Protein AF-A0A7I4E354-F1 (afdb_monomer_lite)

Secondary structure (DSSP, 8-state):
--------TTSTTS--HHHHHHHHHHHS-----------------SSS--PPPHHHHHHHHHHHHH-SS--HHHHHHHHHHHTS-HHHHHHHHHHHHHHHHHHHHHHHHHHHHHHHHHHHHHHHHHHHHHHHHHTT--TTTTTTS--TTGGG-B-TTT--B---

pLDDT: mean 71.59, std 21.94, range [30.67, 96.38]

Structure (mmCIF, N/CA/C/O backbone):
data_AF-A0A7I4E354-F1
#
_entry.id   AF-A0A7I4E354-F1
#
loop_
_atom_site.group_PDB
_atom_site.id
_atom_site.type_symbol
_atom_site.label_atom_id
_atom_site.label_alt_id
_atom_site.label_comp_id
_atom_site.label_asym_id
_atom_site.label_entity_id
_atom_site.label_seq_id
_atom_site.pdbx_PDB_ins_code
_atom_site.Cartn_x
_atom_site.Cartn_y
_atom_site.Cartn_z
_atom_site.occupancy
_atom_site.B_iso_or_equiv
_atom_site.auth_seq_id
_atom_site.auth_comp_id
_atom_site.auth_asym_id
_atom_site.auth_atom_id
_atom_site.pdbx_PDB_model_num
ATOM 1 N N . MET A 1 1 ? 51.080 -9.940 -47.781 1.00 37.28 1 MET A N 1
ATOM 2 C CA . MET A 1 1 ? 51.644 -8.943 -46.843 1.00 37.28 1 MET A CA 1
ATOM 3 C C . MET A 1 1 ? 51.162 -7.578 -47.310 1.00 37.28 1 MET A C 1
ATOM 5 O O . MET A 1 1 ? 51.462 -7.250 -48.445 1.00 37.28 1 MET A O 1
ATOM 9 N N . GLY A 1 2 ? 50.380 -6.784 -46.587 1.00 35.62 2 GLY A N 1
ATOM 10 C CA . GLY A 1 2 ? 49.650 -6.963 -45.326 1.00 35.62 2 GLY A CA 1
ATOM 11 C C . GLY A 1 2 ? 48.197 -6.518 -45.563 1.00 35.62 2 GLY A C 1
ATOM 12 O O . GLY A 1 2 ? 47.947 -5.687 -46.430 1.00 35.62 2 GLY A O 1
ATOM 13 N N . SER A 1 3 ? 47.218 -7.270 -45.062 1.00 30.67 3 SER A N 1
ATOM 14 C CA . SER A 1 3 ? 46.564 -7.023 -43.764 1.00 30.67 3 SER A CA 1
ATOM 15 C C . SER A 1 3 ? 46.111 -5.575 -43.627 1.00 30.67 3 SER A C 1
ATOM 17 O O . SER A 1 3 ? 46.879 -4.698 -43.251 1.00 30.67 3 SER A O 1
ATOM 19 N N . CYS A 1 4 ? 44.849 -5.346 -43.977 1.00 30.77 4 CYS A N 1
ATOM 20 C CA . CYS A 1 4 ? 44.117 -4.162 -43.573 1.00 30.77 4 CYS A CA 1
ATOM 21 C C . CYS A 1 4 ? 43.781 -4.340 -42.088 1.00 30.77 4 CYS A C 1
ATOM 23 O O . CYS A 1 4 ? 42.824 -5.034 -41.753 1.00 30.77 4 CYS A O 1
ATOM 25 N N . ASP A 1 5 ? 44.604 -3.762 -41.216 1.00 31.12 5 ASP A N 1
ATOM 26 C CA . ASP A 1 5 ? 44.312 -3.613 -39.792 1.00 31.12 5 ASP A CA 1
ATOM 27 C C . ASP A 1 5 ? 43.206 -2.561 -39.625 1.00 31.12 5 ASP A C 1
ATOM 29 O O . ASP A 1 5 ? 43.449 -1.391 -39.337 1.00 31.12 5 ASP A O 1
ATOM 33 N N . CYS A 1 6 ? 41.958 -2.968 -39.857 1.00 36.91 6 CYS A N 1
ATOM 34 C CA . CYS A 1 6 ? 40.834 -2.294 -39.228 1.00 36.91 6 CYS A CA 1
ATOM 35 C C . CYS A 1 6 ? 40.823 -2.770 -37.781 1.00 36.91 6 CYS A C 1
ATOM 37 O O . CYS A 1 6 ? 40.303 -3.843 -37.482 1.00 36.91 6 CYS A O 1
ATOM 39 N N . GLU A 1 7 ? 41.465 -1.994 -36.908 1.00 33.25 7 GLU A N 1
ATOM 40 C CA . GLU A 1 7 ? 41.366 -2.177 -35.468 1.00 33.25 7 GLU A CA 1
ATOM 41 C C . GLU A 1 7 ? 39.896 -2.404 -35.094 1.00 33.25 7 GLU A C 1
ATOM 43 O O . GLU A 1 7 ? 39.027 -1.605 -35.458 1.00 33.25 7 GLU A O 1
ATOM 48 N N . GLU A 1 8 ? 39.628 -3.476 -34.344 1.00 34.50 8 GLU A N 1
ATOM 49 C CA . GLU A 1 8 ? 38.403 -3.717 -33.568 1.00 34.50 8 GLU A CA 1
ATOM 50 C C . GLU A 1 8 ? 38.232 -2.639 -32.477 1.00 34.50 8 GLU A C 1
ATOM 52 O O . GLU A 1 8 ? 38.021 -2.918 -31.293 1.00 34.50 8 GLU A O 1
ATOM 57 N N . SER A 1 9 ? 38.388 -1.372 -32.850 1.00 36.78 9 SER A N 1
ATOM 58 C CA . SER A 1 9 ? 38.410 -0.245 -31.946 1.00 36.78 9 SER A CA 1
ATOM 59 C C . SER A 1 9 ? 36.991 -0.019 -31.426 1.00 36.78 9 SER A C 1
ATOM 61 O O . SER A 1 9 ? 36.155 0.661 -32.017 1.00 36.78 9 SER A O 1
ATOM 63 N N . SER A 1 10 ? 36.769 -0.609 -30.251 1.00 47.00 10 SER A N 1
ATOM 64 C CA . SER A 1 10 ? 35.822 -0.197 -29.220 1.00 47.00 10 SER A CA 1
ATOM 65 C C . SER A 1 10 ? 34.347 -0.580 -29.406 1.00 47.00 10 SER A C 1
ATOM 67 O O . SER A 1 10 ? 33.448 0.247 -29.266 1.00 47.00 10 SER A O 1
ATOM 69 N N . LEU A 1 11 ? 34.063 -1.876 -29.567 1.00 45.81 11 LEU A N 1
ATOM 70 C CA . LEU A 1 11 ? 32.820 -2.438 -29.001 1.00 45.81 11 LEU A CA 1
ATOM 71 C C . LEU A 1 11 ? 32.937 -2.684 -27.481 1.00 45.81 11 LEU A C 1
ATOM 73 O O . LEU A 1 11 ? 31.926 -2.856 -26.807 1.00 45.81 11 LEU A O 1
ATOM 77 N N . SER A 1 12 ? 34.152 -2.650 -26.913 1.00 47.38 12 SER A N 1
ATOM 78 C CA . SER A 1 12 ? 34.407 -2.993 -25.502 1.00 47.38 12 SER A CA 1
ATOM 79 C C . SER A 1 12 ? 33.931 -1.952 -24.480 1.00 47.38 12 SER A C 1
ATOM 81 O O . SER A 1 12 ? 33.904 -2.244 -23.288 1.00 47.38 12 SER A O 1
ATOM 83 N N . SER A 1 13 ? 33.544 -0.748 -24.918 1.00 51.12 13 SER A N 1
ATOM 84 C CA . SER A 1 13 ? 33.138 0.336 -24.008 1.00 51.12 13 SER A CA 1
ATOM 85 C C . SER A 1 13 ? 31.640 0.345 -23.670 1.00 51.12 13 SER A C 1
ATOM 87 O O . SER A 1 13 ? 31.233 1.071 -22.762 1.00 51.12 13 SER A O 1
ATOM 89 N N . ILE A 1 14 ? 30.800 -0.434 -24.368 1.00 60.47 14 ILE A N 1
ATOM 90 C CA . ILE A 1 14 ? 29.365 -0.533 -24.059 1.00 60.47 14 ILE A CA 1
ATOM 91 C C . ILE A 1 14 ? 29.135 -1.697 -23.094 1.00 60.47 14 ILE A C 1
ATOM 93 O O . ILE A 1 14 ? 29.303 -2.858 -23.456 1.00 60.47 14 ILE A O 1
ATOM 97 N N . LEU A 1 15 ? 28.710 -1.382 -21.864 1.00 65.56 15 LEU A N 1
ATOM 98 C CA . LEU A 1 15 ? 28.250 -2.384 -20.898 1.00 65.56 15 LEU A CA 1
ATOM 99 C C . LEU A 1 15 ? 27.142 -3.235 -21.521 1.00 65.56 15 LEU A C 1
ATOM 101 O O . LEU A 1 15 ? 26.167 -2.696 -22.064 1.00 65.56 15 LEU A O 1
ATOM 105 N N . THR A 1 16 ? 27.264 -4.554 -21.401 1.00 80.69 16 THR A N 1
ATOM 106 C CA . THR A 1 16 ? 26.275 -5.471 -21.964 1.00 80.69 16 THR A CA 1
ATOM 107 C C . THR A 1 16 ? 24.931 -5.305 -21.249 1.00 80.69 16 THR A C 1
ATOM 109 O O . THR A 1 16 ? 24.868 -4.892 -20.088 1.00 80.69 16 THR A O 1
ATOM 112 N N . LEU A 1 17 ? 23.821 -5.668 -21.904 1.00 76.31 17 LEU A N 1
ATOM 113 C CA . LEU A 1 17 ? 22.512 -5.726 -21.231 1.00 76.31 17 LEU A CA 1
ATOM 114 C C . LEU A 1 17 ? 22.539 -6.579 -19.966 1.00 76.31 17 LEU A C 1
ATOM 116 O O . LEU A 1 17 ? 21.761 -6.340 -19.043 1.00 76.31 17 LEU A O 1
ATOM 120 N N . GLN A 1 18 ? 23.400 -7.591 -19.939 1.00 77.94 18 GLN A N 1
ATOM 121 C CA . GLN A 1 18 ? 23.553 -8.477 -18.803 1.00 77.94 18 GLN A CA 1
ATOM 122 C C . GLN A 1 18 ? 24.229 -7.754 -17.631 1.00 77.94 18 GLN A C 1
ATOM 124 O O . GLN A 1 18 ? 23.690 -7.791 -16.527 1.00 77.94 18 GLN A O 1
ATOM 129 N N . ASP A 1 19 ? 25.293 -6.989 -17.886 1.00 80.69 19 ASP A N 1
ATOM 130 C CA . ASP A 1 19 ? 25.954 -6.154 -16.870 1.00 80.69 19 ASP A CA 1
ATOM 131 C C . ASP A 1 19 ? 25.009 -5.079 -16.318 1.00 80.69 19 ASP A C 1
ATOM 133 O O . ASP A 1 19 ? 24.918 -4.861 -15.108 1.00 80.69 19 ASP A O 1
ATOM 137 N N . GLN A 1 20 ? 24.231 -4.441 -17.197 1.00 79.19 20 GLN A N 1
ATOM 138 C CA . GLN A 1 20 ? 23.239 -3.437 -16.805 1.00 79.19 20 GLN A CA 1
ATOM 139 C C . GLN 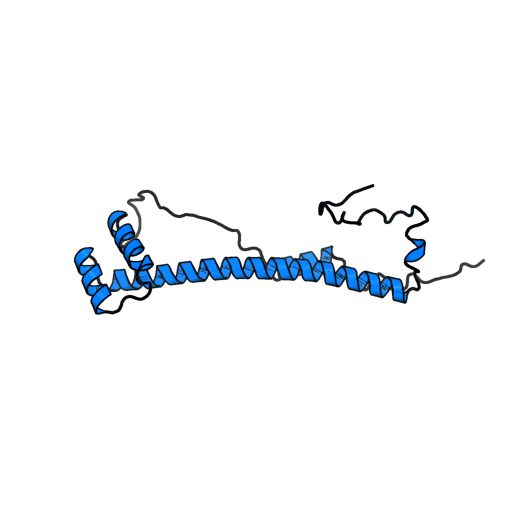A 1 20 ? 22.101 -4.039 -15.963 1.00 79.19 20 GLN A C 1
ATOM 141 O O . GLN A 1 20 ? 21.610 -3.402 -15.029 1.00 79.19 20 GLN A O 1
ATOM 146 N N . ARG A 1 21 ? 21.688 -5.280 -16.251 1.00 81.00 21 ARG A N 1
ATOM 147 C CA . ARG A 1 21 ? 20.677 -6.006 -15.464 1.00 81.00 21 ARG A CA 1
ATOM 148 C C . ARG A 1 21 ? 21.188 -6.419 -14.088 1.00 81.00 21 ARG A C 1
ATOM 150 O O . ARG A 1 21 ? 20.428 -6.326 -13.126 1.00 81.00 21 ARG A O 1
ATOM 157 N N . GLU A 1 22 ? 22.443 -6.845 -13.975 1.00 83.00 22 GLU A N 1
ATOM 158 C CA . GLU A 1 22 ? 23.046 -7.169 -12.676 1.00 83.00 22 GLU A CA 1
ATOM 159 C C . GLU A 1 22 ? 23.228 -5.911 -11.814 1.00 83.00 22 GLU A C 1
ATOM 161 O O . GLU A 1 22 ? 22.875 -5.912 -10.633 1.00 83.00 22 GLU A O 1
ATOM 166 N N . MET A 1 23 ? 23.643 -4.793 -12.420 1.00 80.75 23 MET A N 1
ATOM 167 C CA . MET A 1 23 ? 23.637 -3.480 -11.761 1.00 80.75 23 MET A CA 1
ATOM 168 C C . MET A 1 23 ? 22.231 -3.075 -11.301 1.00 80.75 23 MET A C 1
ATOM 170 O O . MET A 1 23 ? 22.045 -2.584 -10.192 1.00 80.75 23 MET A O 1
ATOM 174 N N . PHE A 1 24 ? 21.205 -3.315 -12.116 1.00 81.75 24 PHE A N 1
ATOM 175 C CA . PHE A 1 24 ? 19.829 -3.027 -11.723 1.00 81.75 24 PHE A CA 1
ATOM 176 C C . PHE A 1 24 ? 19.362 -3.890 -10.542 1.00 81.75 24 PHE A C 1
ATOM 178 O O . PHE A 1 24 ? 18.736 -3.386 -9.608 1.00 81.75 24 PHE A O 1
ATOM 185 N N . ARG A 1 25 ? 19.695 -5.185 -10.547 1.00 82.31 25 ARG A N 1
ATOM 186 C CA . ARG A 1 25 ? 19.367 -6.116 -9.460 1.00 82.31 25 ARG A CA 1
ATOM 187 C C . ARG A 1 25 ? 20.051 -5.730 -8.143 1.00 82.31 25 ARG A C 1
ATOM 189 O O . ARG A 1 25 ? 19.439 -5.910 -7.091 1.00 82.31 25 ARG A O 1
ATOM 196 N N . SER A 1 26 ? 21.273 -5.194 -8.184 1.00 79.88 26 SER A N 1
ATOM 197 C CA . SER A 1 26 ? 21.990 -4.749 -6.979 1.00 79.88 26 SER A CA 1
ATOM 198 C C . SER A 1 26 ? 21.410 -3.459 -6.385 1.00 79.88 26 SER A C 1
ATOM 200 O O . SER A 1 26 ? 21.342 -3.328 -5.164 1.00 79.88 26 SER A O 1
ATOM 202 N N . VAL A 1 27 ? 20.929 -2.539 -7.228 1.00 77.75 27 VAL A N 1
ATOM 203 C CA . VAL A 1 27 ? 20.292 -1.280 -6.798 1.00 77.75 27 VAL A CA 1
ATOM 204 C C . VAL A 1 27 ? 18.851 -1.502 -6.321 1.00 77.75 27 VAL A C 1
ATOM 206 O O . VAL A 1 27 ? 18.392 -0.827 -5.399 1.00 77.75 27 VAL A O 1
ATOM 209 N N . PHE A 1 28 ? 18.140 -2.473 -6.903 1.00 76.69 28 PHE A N 1
ATOM 210 C CA . PHE A 1 28 ? 16.759 -2.811 -6.552 1.00 76.69 28 PHE A CA 1
ATOM 211 C C . PHE A 1 28 ? 16.625 -4.280 -6.125 1.00 76.69 28 PHE A C 1
ATOM 213 O O . PHE A 1 28 ? 15.991 -5.066 -6.840 1.00 76.69 28 PHE A O 1
ATOM 220 N N . PRO A 1 29 ? 17.157 -4.669 -4.950 1.00 72.06 29 PRO A N 1
ATOM 221 C CA . PRO A 1 29 ? 16.977 -6.019 -4.440 1.00 72.06 29 PRO A CA 1
ATOM 222 C C . PRO A 1 29 ? 15.478 -6.298 -4.285 1.00 72.06 29 PRO A C 1
ATOM 224 O O . PRO A 1 29 ? 14.742 -5.567 -3.614 1.00 72.06 29 PRO A O 1
ATOM 227 N N . GLY A 1 30 ? 14.994 -7.336 -4.967 1.00 64.31 30 GLY A N 1
ATOM 228 C CA . GLY A 1 30 ? 13.616 -7.785 -4.832 1.00 64.31 30 GLY A CA 1
ATOM 229 C C . GLY A 1 30 ? 13.366 -8.184 -3.383 1.00 64.31 30 GLY A C 1
ATOM 230 O O . GLY A 1 30 ? 13.961 -9.142 -2.897 1.00 64.31 30 GLY A O 1
ATOM 231 N N . ARG A 1 31 ? 12.501 -7.452 -2.674 1.00 58.81 31 ARG A N 1
ATOM 232 C CA . ARG A 1 31 ? 11.997 -7.913 -1.382 1.00 58.81 31 ARG A CA 1
ATOM 233 C C . ARG A 1 31 ? 11.171 -9.160 -1.679 1.00 58.81 31 ARG A C 1
ATOM 235 O O . ARG A 1 31 ? 10.199 -9.062 -2.426 1.00 58.81 31 ARG A O 1
ATOM 242 N N . SER A 1 32 ? 11.618 -10.317 -1.181 1.00 50.66 32 SER A N 1
ATOM 243 C CA . SER A 1 32 ? 10.870 -11.569 -1.292 1.00 50.66 32 SER A CA 1
ATOM 244 C C . SER A 1 32 ? 9.448 -11.275 -0.835 1.00 50.66 32 SER A C 1
ATOM 246 O O . SER A 1 32 ? 9.256 -10.760 0.270 1.00 50.66 32 SER A O 1
ATOM 248 N N . SER A 1 33 ? 8.485 -11.472 -1.732 1.00 50.34 33 SER A N 1
ATOM 249 C CA . SER A 1 33 ? 7.072 -11.278 -1.441 1.00 50.34 33 SER A CA 1
ATOM 250 C C . SER A 1 33 ? 6.657 -12.423 -0.526 1.00 50.34 33 SER A C 1
ATOM 252 O O . SER A 1 33 ? 6.100 -13.423 -0.965 1.00 50.34 33 SER A O 1
ATOM 254 N N . ASP A 1 34 ? 7.025 -12.319 0.748 1.00 41.50 34 ASP A N 1
ATOM 255 C CA . ASP A 1 34 ? 6.456 -13.155 1.785 1.00 41.50 34 ASP A CA 1
ATOM 256 C C . ASP A 1 34 ? 5.049 -12.621 2.033 1.00 41.50 34 ASP A C 1
ATOM 258 O O . ASP A 1 34 ? 4.796 -11.769 2.886 1.00 41.50 34 ASP A O 1
ATOM 262 N N . ASN A 1 35 ? 4.139 -13.042 1.157 1.00 45.72 35 ASN A N 1
ATOM 263 C CA . ASN A 1 35 ? 2.712 -12.822 1.283 1.00 45.72 35 ASN A CA 1
ATOM 264 C C . ASN A 1 35 ? 2.186 -13.761 2.372 1.00 45.72 35 ASN A C 1
ATOM 266 O O . ASN A 1 35 ? 1.363 -14.638 2.120 1.00 45.72 35 ASN A O 1
ATOM 270 N N . SER A 1 36 ? 2.679 -13.568 3.591 1.00 43.88 36 SER A N 1
ATOM 271 C CA . SER A 1 36 ? 2.072 -14.110 4.790 1.00 43.88 36 SER A CA 1
ATOM 272 C C . SER A 1 36 ? 0.781 -13.325 5.006 1.00 43.88 36 SER A C 1
ATOM 274 O O . SER A 1 36 ? 0.737 -12.294 5.680 1.00 43.88 36 SER A O 1
ATOM 276 N N . GLN A 1 37 ? -0.292 -13.780 4.352 1.00 45.34 37 GLN A N 1
ATOM 277 C CA . GLN A 1 37 ? -1.652 -13.553 4.825 1.00 45.34 37 GLN A CA 1
ATOM 278 C C . GLN A 1 37 ? -1.755 -14.224 6.195 1.00 45.34 37 GLN A C 1
ATOM 280 O O . GLN A 1 37 ? -2.220 -15.349 6.326 1.00 45.34 37 GLN A O 1
ATOM 285 N N . GLU A 1 38 ? -1.260 -13.526 7.211 1.00 42.22 38 GLU A N 1
ATOM 286 C CA . GLU A 1 38 ? -1.298 -13.934 8.608 1.00 42.22 38 GLU A CA 1
ATOM 287 C C . GLU A 1 38 ? -2.731 -13.709 9.117 1.00 42.22 38 GLU A C 1
ATOM 289 O O . GLU A 1 38 ? -3.058 -12.760 9.833 1.00 42.22 38 GLU A O 1
ATOM 294 N N . TYR A 1 39 ? -3.643 -14.559 8.651 1.00 44.41 39 TYR A N 1
ATOM 295 C CA . TYR A 1 39 ? -4.777 -14.955 9.461 1.00 44.41 39 TYR A CA 1
ATOM 296 C C . TYR A 1 39 ? -4.214 -15.988 10.427 1.00 44.41 39 TYR A C 1
ATOM 298 O O . TYR A 1 39 ? -4.235 -17.173 10.116 1.00 44.41 39 TYR A O 1
ATOM 306 N N . ASP A 1 40 ? -3.638 -15.554 11.553 1.00 45.97 40 ASP A N 1
ATOM 307 C CA . ASP A 1 40 ? -3.292 -16.532 12.581 1.00 45.97 40 ASP A CA 1
ATOM 308 C C . ASP A 1 40 ? -4.593 -17.228 13.003 1.00 45.97 40 ASP A C 1
ATOM 310 O O . ASP A 1 40 ? -5.505 -16.616 13.581 1.00 45.97 40 ASP A O 1
ATOM 314 N N . GLU A 1 41 ? -4.663 -18.509 12.671 1.00 52.50 41 GLU A N 1
ATOM 315 C CA . GLU A 1 41 ? -5.414 -19.487 13.432 1.00 52.50 41 GLU A CA 1
ATOM 316 C C . GLU A 1 41 ? -4.864 -19.533 14.862 1.00 52.50 41 GLU A C 1
ATOM 318 O O . GLU A 1 41 ? -3.741 -19.118 15.145 1.00 52.50 41 GLU A O 1
ATOM 323 N N . ASP A 1 42 ? -5.736 -19.925 15.778 1.00 49.88 42 ASP A N 1
ATOM 324 C CA . ASP A 1 42 ? -5.614 -19.754 17.216 1.00 49.88 42 ASP A CA 1
ATOM 325 C C . ASP A 1 42 ? -4.309 -20.354 17.797 1.00 49.88 42 ASP A C 1
ATOM 327 O O . ASP A 1 42 ? -4.240 -21.547 18.076 1.00 49.88 42 ASP A O 1
ATOM 331 N N . ASP A 1 43 ? -3.284 -19.518 18.016 1.00 43.94 43 ASP A N 1
ATOM 332 C CA . ASP A 1 43 ? -2.122 -19.837 18.860 1.00 43.94 43 ASP A CA 1
ATOM 333 C C . ASP A 1 43 ? -2.296 -19.175 20.234 1.00 43.94 43 ASP A C 1
ATOM 335 O O . ASP A 1 43 ? -2.075 -17.975 20.445 1.00 43.94 43 ASP A O 1
ATOM 339 N N . GLU A 1 44 ? -2.779 -19.978 21.176 1.00 51.72 44 GLU A N 1
ATOM 340 C CA . GLU A 1 44 ? -2.949 -19.639 22.583 1.00 51.72 44 GLU A CA 1
ATOM 341 C C . GLU A 1 44 ? -1.602 -19.796 23.305 1.00 51.72 44 GLU A C 1
ATOM 343 O O . GLU A 1 44 ? -1.412 -20.711 24.103 1.00 51.72 44 GLU A O 1
ATOM 348 N N . GLY A 1 45 ? -0.616 -18.942 22.995 1.00 48.84 45 GLY A N 1
ATOM 349 C CA . GLY A 1 45 ? 0.697 -19.190 23.585 1.00 48.84 45 GLY A CA 1
ATOM 350 C C . GLY A 1 45 ? 1.880 -18.286 23.274 1.00 48.84 45 GLY A C 1
ATOM 351 O O . GLY A 1 45 ? 2.980 -18.814 23.223 1.00 48.84 45 GLY A O 1
ATOM 352 N N . SER A 1 46 ? 1.764 -16.953 23.175 1.00 42.28 46 SER A N 1
ATOM 353 C CA . SER A 1 46 ? 2.883 -16.083 23.611 1.00 42.28 46 SER A CA 1
ATOM 354 C C . SER A 1 46 ? 2.572 -14.579 23.669 1.00 42.28 46 SER A C 1
ATOM 356 O O . SER A 1 46 ? 2.128 -13.947 22.716 1.00 42.28 46 SER A O 1
ATOM 358 N N . SER A 1 47 ? 2.943 -13.988 24.811 1.00 39.38 47 SER A N 1
ATOM 359 C CA . SER A 1 47 ? 3.322 -12.577 25.004 1.00 39.38 47 SER A CA 1
ATOM 360 C C . SER A 1 47 ? 2.265 -11.491 24.768 1.00 39.38 47 SER A C 1
ATOM 362 O O . SER A 1 47 ? 2.258 -10.890 23.704 1.00 39.38 47 SER A O 1
ATOM 364 N N . GLN A 1 48 ? 1.482 -11.150 25.810 1.00 48.19 48 GLN A N 1
ATOM 365 C CA . GLN A 1 48 ? 0.936 -9.812 26.189 1.00 48.19 48 GLN A CA 1
ATOM 366 C C . GLN A 1 48 ? 0.360 -8.866 25.096 1.00 48.19 48 GLN A C 1
ATOM 368 O O . GLN A 1 48 ? -0.012 -7.729 25.388 1.00 48.19 48 GLN A O 1
ATOM 373 N N . LYS A 1 49 ? 0.218 -9.297 23.844 1.00 56.22 49 LYS A N 1
ATOM 374 C CA . LYS A 1 49 ? -0.490 -8.601 22.776 1.00 56.22 49 LYS A CA 1
ATOM 375 C C . LYS A 1 49 ? -1.952 -8.968 22.929 1.00 56.22 49 LYS A C 1
ATOM 377 O O . LYS A 1 49 ? -2.373 -10.042 22.520 1.00 56.22 49 LYS A O 1
ATOM 382 N N . LEU A 1 50 ? -2.731 -8.067 23.516 1.00 62.59 50 LEU A N 1
ATOM 383 C CA . LEU A 1 50 ? -4.188 -8.149 23.469 1.00 62.59 50 LEU A CA 1
ATOM 384 C C . LEU A 1 50 ? -4.621 -8.128 21.993 1.00 62.59 50 LEU A C 1
ATOM 386 O O . LEU A 1 50 ? -4.604 -7.074 21.351 1.00 62.59 50 LEU A O 1
ATOM 390 N N . ARG A 1 51 ? -4.934 -9.305 21.438 1.00 81.00 51 ARG A N 1
ATOM 391 C CA . ARG A 1 51 ? -5.460 -9.468 20.079 1.00 81.00 51 ARG A CA 1
ATOM 392 C C . ARG A 1 51 ? -6.962 -9.200 20.109 1.00 81.00 51 ARG A C 1
ATOM 394 O O . ARG A 1 51 ? -7.658 -9.651 21.013 1.00 81.00 51 ARG A O 1
ATOM 401 N N . PHE A 1 52 ? -7.455 -8.453 19.126 1.00 89.69 52 PHE A N 1
ATOM 402 C CA . PHE A 1 52 ? -8.894 -8.319 18.916 1.00 89.69 52 PHE A CA 1
ATOM 403 C C . PHE A 1 52 ? -9.470 -9.663 18.468 1.00 89.69 52 PHE A C 1
ATOM 405 O O . PHE A 1 52 ? -8.848 -10.366 17.670 1.00 89.69 52 PHE A O 1
ATOM 412 N N . THR A 1 53 ? -10.666 -10.002 18.937 1.00 91.50 53 THR A N 1
ATOM 413 C CA . THR A 1 53 ? -11.384 -11.186 18.453 1.00 91.50 53 THR A CA 1
ATOM 414 C C . THR A 1 53 ? -11.808 -11.002 16.993 1.00 91.50 53 THR A C 1
ATOM 416 O O . THR A 1 53 ? -11.942 -9.877 16.506 1.00 91.50 53 THR A O 1
ATOM 419 N N . LYS A 1 54 ? -12.094 -12.103 16.283 1.00 90.56 54 LYS A N 1
ATOM 420 C CA . LYS A 1 54 ? -12.603 -12.053 14.896 1.00 90.56 54 LYS A CA 1
ATOM 421 C C . LYS A 1 54 ? -13.867 -11.186 14.775 1.00 90.56 54 LYS A C 1
ATOM 423 O O . LYS A 1 54 ? -14.014 -10.453 13.802 1.00 90.56 54 LYS A O 1
ATOM 428 N N . ALA A 1 55 ? -14.751 -11.223 15.775 1.00 91.06 55 ALA A N 1
ATOM 429 C CA . ALA A 1 55 ? -15.948 -10.383 15.814 1.00 91.06 55 ALA A CA 1
ATOM 430 C C . ALA A 1 55 ? -15.606 -8.892 15.981 1.00 91.06 55 ALA A C 1
ATOM 432 O O . ALA A 1 55 ? -16.132 -8.062 15.244 1.00 91.06 55 ALA A O 1
ATOM 433 N N . GLN A 1 56 ? -14.679 -8.554 16.886 1.00 92.31 56 GLN A N 1
ATOM 434 C CA . GLN A 1 56 ? -14.222 -7.172 17.069 1.00 92.31 56 GLN A CA 1
ATOM 435 C C . GLN A 1 56 ? -13.529 -6.627 15.813 1.00 92.31 56 GLN A C 1
ATOM 437 O O . GLN A 1 56 ? -13.745 -5.476 15.440 1.00 92.31 56 GLN A O 1
ATOM 442 N N . LEU A 1 57 ? -12.726 -7.456 15.138 1.00 94.44 57 LEU A N 1
ATOM 443 C CA . LEU A 1 57 ? -12.069 -7.091 13.883 1.00 94.44 57 LEU A CA 1
ATOM 444 C C . LEU A 1 57 ? -13.075 -6.750 12.783 1.00 94.44 57 LEU A C 1
ATOM 446 O O . LEU A 1 57 ? -12.889 -5.734 12.125 1.00 94.44 57 LEU A O 1
ATOM 450 N N . ARG A 1 58 ? -14.158 -7.524 12.630 1.00 94.38 58 ARG A N 1
ATOM 451 C CA . ARG A 1 58 ? -15.208 -7.226 11.639 1.00 94.38 58 ARG A CA 1
ATOM 452 C C . ARG A 1 58 ? -15.811 -5.839 11.842 1.00 94.38 58 ARG A C 1
ATOM 454 O O . ARG A 1 58 ? -15.867 -5.054 10.907 1.00 94.38 58 ARG A O 1
ATOM 461 N N . VAL A 1 59 ? -16.176 -5.492 13.076 1.00 95.75 59 VAL A N 1
ATOM 462 C CA . VAL A 1 59 ? -16.745 -4.167 13.378 1.00 95.75 59 VAL A CA 1
ATOM 463 C C . VAL A 1 59 ? -15.729 -3.045 13.114 1.00 95.75 59 VAL A C 1
ATOM 465 O O . VAL A 1 59 ? -16.085 -1.985 12.588 1.00 95.75 59 VAL A O 1
ATOM 468 N N . LEU A 1 60 ? -14.453 -3.264 13.455 1.00 95.94 60 LEU A N 1
ATOM 469 C CA . LEU A 1 60 ? -13.371 -2.317 13.171 1.00 95.94 60 LEU A CA 1
ATOM 470 C C . LEU A 1 60 ? -13.166 -2.121 11.661 1.00 95.94 60 LEU A C 1
ATOM 472 O O . LEU A 1 60 ? -12.993 -0.984 11.219 1.00 95.94 60 LEU A O 1
ATOM 476 N N . GLU A 1 61 ? -13.211 -3.197 10.874 1.00 96.06 61 GLU A N 1
ATOM 477 C CA . GLU A 1 61 ? -13.103 -3.171 9.412 1.00 96.06 61 GLU A CA 1
ATOM 478 C C . GLU A 1 61 ? -14.298 -2.471 8.761 1.00 96.06 61 GLU A C 1
ATOM 480 O O . GLU A 1 61 ? -14.086 -1.498 8.038 1.00 96.06 61 GLU A O 1
ATOM 485 N N . ASP A 1 62 ? -15.530 -2.842 9.114 1.00 95.94 62 ASP A N 1
ATOM 486 C CA . ASP A 1 62 ? -16.755 -2.196 8.624 1.00 95.94 62 ASP A CA 1
ATOM 487 C C . ASP A 1 62 ? -16.753 -0.689 8.920 1.00 95.94 62 ASP A C 1
ATOM 489 O O . ASP A 1 62 ? -17.154 0.151 8.107 1.00 95.94 62 ASP A O 1
ATOM 493 N N . THR A 1 63 ? -16.284 -0.314 10.113 1.00 95.75 63 THR A N 1
ATOM 494 C CA . THR A 1 63 ? -16.153 1.094 10.492 1.00 95.75 63 THR A CA 1
ATOM 495 C C . THR A 1 63 ? -15.054 1.788 9.695 1.00 95.75 63 THR A C 1
ATOM 497 O O . THR A 1 63 ? -15.227 2.938 9.295 1.00 95.75 63 THR A O 1
ATOM 500 N N . PHE A 1 64 ? -13.936 1.110 9.432 1.00 95.69 64 PHE A N 1
ATOM 501 C CA . PHE A 1 64 ? -12.827 1.648 8.647 1.00 95.69 64 PHE A CA 1
ATOM 502 C C . PHE A 1 64 ? -13.214 1.922 7.192 1.00 95.69 64 PHE A C 1
ATOM 504 O O . PHE A 1 64 ? -12.783 2.936 6.638 1.00 95.69 64 PHE A O 1
ATOM 511 N N . GLU A 1 65 ? -14.034 1.058 6.591 1.00 94.56 65 GLU A N 1
ATOM 512 C CA . GLU A 1 65 ? -14.550 1.240 5.231 1.00 94.56 65 GLU A CA 1
ATOM 513 C C . GLU A 1 65 ? -15.375 2.521 5.098 1.00 94.56 65 GLU A C 1
ATOM 515 O O . GLU A 1 65 ? -15.225 3.258 4.124 1.00 94.56 65 GLU A O 1
ATOM 520 N N . ARG A 1 66 ? -16.182 2.841 6.117 1.00 95.06 66 ARG A N 1
ATOM 521 C CA . ARG A 1 66 ? -16.969 4.082 6.165 1.00 95.06 66 ARG A CA 1
ATOM 522 C C . ARG A 1 66 ? -16.144 5.294 6.599 1.00 95.06 66 ARG A C 1
ATOM 524 O O . ARG A 1 66 ? -16.386 6.405 6.134 1.00 95.06 66 ARG A O 1
ATOM 531 N N . LEU A 1 67 ? -15.192 5.105 7.515 1.00 94.00 67 LEU A N 1
ATOM 532 C CA . LEU A 1 67 ? -14.441 6.187 8.145 1.00 94.00 67 LEU A CA 1
ATOM 533 C C . LEU A 1 67 ? -13.007 5.781 8.511 1.00 94.00 67 LEU A C 1
ATOM 535 O O . LEU A 1 67 ? -12.721 5.292 9.600 1.00 94.00 67 LEU A O 1
ATOM 539 N N . GLN A 1 68 ? -12.049 6.118 7.649 1.00 93.38 68 GLN A N 1
ATOM 540 C CA . GLN A 1 68 ? -10.635 5.756 7.849 1.00 93.38 68 GLN A CA 1
ATOM 541 C C . GLN A 1 68 ? -9.913 6.556 8.956 1.00 93.38 68 GLN A C 1
ATOM 543 O O . GLN A 1 68 ? -8.812 6.187 9.397 1.00 93.38 68 GLN A O 1
ATOM 548 N N . ARG A 1 69 ? -10.480 7.696 9.380 1.00 94.12 69 ARG A N 1
ATOM 549 C CA . ARG A 1 69 ? -9.903 8.615 10.381 1.00 94.12 69 ARG A CA 1
ATOM 550 C C . ARG A 1 69 ? -10.963 9.029 11.417 1.00 94.12 69 ARG A C 1
ATOM 552 O O . ARG A 1 69 ? -11.430 10.164 11.367 1.00 94.12 69 ARG A O 1
ATOM 559 N N . PRO A 1 70 ? -11.337 8.137 12.351 1.00 93.00 70 PRO A N 1
ATOM 560 C CA . PRO A 1 70 ? -12.290 8.472 13.402 1.00 93.00 70 PRO A CA 1
ATOM 561 C C . PRO A 1 70 ? -11.727 9.545 14.342 1.00 93.00 70 PRO A C 1
ATOM 563 O O . PRO A 1 70 ? -10.533 9.545 14.670 1.00 93.00 70 PRO A O 1
ATOM 566 N N . ASN A 1 71 ? -12.591 10.458 14.780 1.00 95.31 71 ASN A N 1
ATOM 567 C CA . ASN A 1 71 ? -12.278 11.463 15.792 1.00 95.31 71 ASN A CA 1
ATOM 568 C C . ASN A 1 71 ? -12.271 10.845 17.206 1.00 95.31 71 ASN A C 1
ATOM 570 O O . ASN A 1 71 ? -12.572 9.666 17.388 1.00 95.31 71 ASN A O 1
ATOM 574 N N . ALA A 1 72 ? -11.899 11.627 18.223 1.00 94.50 72 ALA A N 1
ATOM 575 C CA . ALA A 1 72 ? -11.793 11.126 19.596 1.00 94.50 72 ALA A CA 1
ATOM 576 C C . ALA A 1 72 ? -13.119 10.555 20.131 1.00 94.50 72 ALA A C 1
ATOM 578 O O . ALA A 1 72 ? -13.119 9.483 20.727 1.00 94.50 72 ALA A O 1
ATOM 579 N N . HIS A 1 73 ? -14.243 11.225 19.864 1.00 96.00 73 HIS A N 1
ATOM 580 C CA . HIS A 1 73 ? -15.560 10.780 20.316 1.00 96.00 73 HIS A CA 1
ATOM 581 C C . HIS A 1 73 ? -15.964 9.446 19.673 1.00 96.00 73 HIS A C 1
ATOM 583 O O . HIS A 1 73 ? -16.317 8.506 20.375 1.00 96.00 73 HIS A O 1
ATOM 589 N N . GLN A 1 74 ? -15.808 9.321 18.353 1.00 95.19 74 GLN A N 1
ATOM 590 C CA . GLN A 1 74 ? -16.096 8.092 17.608 1.00 95.19 74 GLN A CA 1
ATOM 591 C C . GLN A 1 74 ? -15.229 6.919 18.073 1.00 95.19 74 GLN A C 1
ATOM 593 O O . GLN A 1 74 ? -15.729 5.804 18.196 1.00 95.19 74 GLN A O 1
ATOM 598 N N . LYS A 1 75 ? -13.943 7.161 18.372 1.00 95.38 75 LYS A N 1
ATOM 599 C CA . LYS A 1 75 ? -13.064 6.134 18.953 1.00 95.38 75 LYS A CA 1
ATOM 600 C C . LYS A 1 75 ? -13.567 5.676 20.319 1.00 95.38 75 LYS A C 1
ATOM 602 O O . LYS A 1 75 ? -13.554 4.480 20.575 1.00 95.38 75 LYS A O 1
ATOM 607 N N . SER A 1 76 ? -13.997 6.601 21.179 1.00 96.06 76 SER A N 1
ATOM 608 C CA . SER A 1 76 ? -14.535 6.262 22.500 1.00 96.06 76 SER A CA 1
ATOM 609 C C . SER A 1 76 ? -15.831 5.459 22.405 1.00 96.06 76 SER A C 1
ATOM 611 O O . SER A 1 76 ? -15.964 4.457 23.101 1.00 96.06 76 SER A O 1
ATOM 613 N N . THR A 1 77 ? -16.749 5.837 21.511 1.00 96.38 77 THR A N 1
ATOM 614 C CA . THR A 1 77 ? -17.994 5.086 21.277 1.00 96.38 77 THR A CA 1
ATOM 615 C C . THR A 1 77 ? -17.706 3.676 20.772 1.00 96.38 77 THR A C 1
ATOM 617 O O . THR A 1 77 ? -18.221 2.711 21.327 1.00 96.38 77 THR A O 1
ATOM 620 N N . LEU A 1 78 ? -16.819 3.543 19.782 1.00 95.88 78 LEU A N 1
ATOM 621 C CA . LEU A 1 78 ? -16.435 2.244 19.230 1.00 95.88 78 LEU A CA 1
ATOM 622 C C . LEU A 1 78 ? -15.712 1.369 20.263 1.00 95.88 78 LEU A C 1
ATOM 624 O O . LEU A 1 78 ? -15.914 0.163 20.322 1.00 95.88 78 LEU A O 1
ATOM 628 N N . ALA A 1 79 ? -14.880 1.972 21.109 1.00 95.62 79 ALA A N 1
ATOM 629 C CA . ALA A 1 79 ? -14.197 1.269 22.186 1.00 95.62 79 ALA A CA 1
ATOM 630 C C . ALA A 1 79 ? -15.180 0.728 23.236 1.00 95.62 79 ALA A C 1
ATOM 632 O O . ALA A 1 79 ? -15.029 -0.407 23.683 1.00 95.62 79 ALA A O 1
ATOM 633 N N . MET A 1 80 ? -16.205 1.515 23.575 1.00 95.94 80 MET A N 1
ATOM 634 C CA . MET A 1 80 ? -17.276 1.104 24.481 1.00 95.94 80 MET A CA 1
ATOM 635 C C . MET A 1 80 ? -18.102 -0.049 23.899 1.00 95.94 80 MET A C 1
ATOM 637 O O . MET A 1 80 ? -18.353 -1.019 24.605 1.00 95.94 80 MET A O 1
ATOM 641 N N . GLU A 1 81 ? -18.466 0.021 22.616 1.00 94.88 81 GLU A N 1
ATOM 642 C CA . GLU A 1 81 ? -19.193 -1.048 21.913 1.00 94.88 81 GLU A CA 1
ATOM 643 C C . GLU A 1 81 ? -18.399 -2.363 21.875 1.00 94.88 81 GLU A C 1
ATOM 645 O O . GLU A 1 81 ? -18.954 -3.442 22.064 1.00 94.88 81 GLU A O 1
ATOM 650 N N . LEU A 1 82 ? -17.082 -2.276 21.679 1.00 93.88 82 LEU A N 1
ATOM 651 C CA . LEU A 1 82 ? -16.199 -3.438 21.568 1.00 93.88 82 LEU A CA 1
ATOM 652 C C . LEU A 1 82 ? -15.665 -3.953 22.913 1.00 93.88 82 LEU A C 1
ATOM 654 O O . LEU A 1 82 ? -15.017 -5.002 22.933 1.00 93.88 82 LEU A O 1
ATOM 658 N N . GLY A 1 83 ? -15.897 -3.232 24.015 1.00 93.75 83 GLY A N 1
ATOM 659 C CA . GLY A 1 83 ? -15.364 -3.568 25.339 1.00 93.75 83 GLY A CA 1
ATOM 660 C C . GLY A 1 83 ? -13.836 -3.454 25.438 1.00 93.75 83 GLY A C 1
ATOM 661 O O . GLY A 1 83 ? -13.201 -4.229 26.147 1.00 93.75 83 GLY A O 1
ATOM 662 N N . VAL A 1 84 ? -13.229 -2.518 24.704 1.00 94.06 84 VAL A N 1
ATOM 663 C CA . VAL A 1 84 ? -11.768 -2.319 24.622 1.00 94.06 84 VAL A CA 1
ATOM 664 C C . VAL A 1 84 ? -11.385 -0.892 25.005 1.00 94.06 84 VAL A C 1
ATOM 666 O O . VAL A 1 84 ? -12.234 -0.014 25.132 1.00 94.06 84 VAL A O 1
ATOM 669 N N . GLN A 1 85 ? -10.090 -0.611 25.168 1.00 93.00 85 GLN A N 1
ATOM 670 C CA . GLN A 1 85 ? -9.652 0.759 25.442 1.00 93.00 85 GLN A CA 1
ATOM 671 C C . GLN A 1 85 ? -9.667 1.628 24.168 1.00 93.00 85 GLN A C 1
ATOM 673 O O . GLN A 1 85 ? -9.228 1.165 23.108 1.00 93.00 85 GLN A O 1
ATOM 678 N N . PRO A 1 86 ? -10.030 2.928 24.251 1.00 92.88 86 PRO A N 1
ATOM 679 C CA . PRO A 1 86 ? -9.965 3.858 23.113 1.00 92.88 86 PRO A CA 1
ATOM 680 C C . PRO A 1 86 ? -8.589 3.911 22.440 1.00 92.88 86 PRO A C 1
ATOM 682 O O . PRO A 1 86 ? -8.480 4.074 21.223 1.00 92.88 86 PRO A O 1
ATOM 685 N N . ARG A 1 87 ? -7.522 3.707 23.223 1.00 93.62 87 ARG A N 1
ATOM 686 C CA . ARG A 1 87 ? -6.150 3.623 22.719 1.00 93.62 87 ARG A CA 1
ATOM 687 C C . ARG A 1 87 ? -5.930 2.414 21.806 1.00 93.62 87 ARG A C 1
ATOM 689 O O . ARG A 1 87 ? -5.214 2.540 20.817 1.00 93.62 87 ARG A O 1
ATOM 696 N N . GLN A 1 88 ? -6.542 1.265 22.095 1.00 94.06 88 GLN A N 1
ATOM 697 C CA . GLN A 1 88 ? -6.424 0.076 21.245 1.00 94.06 88 GLN A CA 1
ATOM 698 C C . GLN A 1 88 ? -7.097 0.309 19.891 1.00 94.06 88 GLN A C 1
ATOM 700 O O . GLN A 1 88 ? -6.502 0.004 18.860 1.00 94.06 88 GLN A O 1
ATOM 705 N N . VAL A 1 89 ? -8.285 0.926 19.886 1.00 94.62 89 VAL A N 1
ATOM 706 C CA . VAL A 1 89 ? -8.959 1.357 18.652 1.00 94.62 89 VAL A CA 1
ATOM 707 C C . VAL A 1 89 ? -8.058 2.316 17.874 1.00 94.62 89 VAL A C 1
ATOM 709 O O . VAL A 1 89 ? -7.809 2.121 16.688 1.00 94.62 89 VAL A O 1
ATOM 712 N N . GLU A 1 90 ? -7.485 3.322 18.534 1.00 94.75 90 GLU A N 1
ATOM 713 C CA . GLU A 1 90 ? -6.562 4.250 17.883 1.00 94.75 90 GLU A CA 1
ATOM 714 C C . GLU A 1 90 ? -5.371 3.553 17.211 1.00 94.75 90 GLU A C 1
ATOM 716 O O . GLU A 1 90 ? -5.096 3.815 16.036 1.00 94.75 90 GLU A O 1
ATOM 721 N N . VAL A 1 91 ? -4.679 2.677 17.942 1.00 94.44 91 VAL A N 1
ATOM 722 C CA . VAL A 1 91 ? -3.522 1.929 17.435 1.00 94.44 91 VAL A CA 1
ATOM 723 C C . VAL A 1 91 ? -3.934 1.026 16.277 1.00 94.44 91 VAL A C 1
ATOM 725 O O . VAL A 1 91 ? -3.232 0.973 15.269 1.00 94.44 91 VAL A O 1
ATOM 728 N N . TRP A 1 92 ? -5.096 0.377 16.361 1.00 95.56 92 TRP A N 1
ATOM 729 C CA . TRP A 1 92 ? -5.616 -0.439 15.269 1.00 95.56 92 TRP A CA 1
ATOM 730 C C . TRP A 1 92 ? -5.819 0.388 13.995 1.00 95.56 92 TRP A C 1
ATOM 732 O O . TRP A 1 92 ? -5.299 0.027 12.940 1.00 95.56 92 TRP A O 1
ATOM 742 N N . PHE A 1 93 ? -6.470 1.553 14.088 1.00 96.31 93 PHE A N 1
ATOM 743 C CA . PHE A 1 93 ? -6.682 2.437 12.937 1.00 96.31 93 PHE A CA 1
ATOM 744 C C . PHE A 1 93 ? -5.362 2.989 12.375 1.00 96.31 93 PHE A C 1
ATOM 746 O O . PHE A 1 93 ? -5.221 3.153 11.161 1.00 96.31 93 PHE A O 1
ATOM 753 N N . GLN A 1 94 ? -4.379 3.283 13.233 1.00 95.69 94 GLN A N 1
ATOM 754 C CA . GLN A 1 94 ? -3.035 3.678 12.800 1.00 95.69 94 GLN A CA 1
ATOM 755 C C . GLN A 1 94 ? -2.340 2.546 12.036 1.00 95.69 94 GLN A C 1
ATOM 757 O O . GLN A 1 94 ? -1.894 2.763 10.907 1.00 95.69 94 GLN A O 1
ATOM 762 N N . ASN A 1 95 ? -2.329 1.337 12.597 1.00 94.62 95 ASN A N 1
ATOM 763 C CA . ASN A 1 95 ? -1.719 0.158 11.988 1.00 94.62 95 ASN A CA 1
ATOM 764 C C . ASN A 1 95 ? -2.410 -0.228 10.679 1.00 94.62 95 ASN A C 1
ATOM 766 O O . ASN A 1 95 ? -1.738 -0.520 9.691 1.00 94.62 95 ASN A O 1
ATOM 770 N N . ARG A 1 96 ? -3.744 -0.161 10.621 1.00 94.31 96 ARG A N 1
ATOM 771 C CA . ARG A 1 96 ? -4.516 -0.457 9.409 1.00 94.31 96 ARG A CA 1
ATOM 772 C C . ARG A 1 96 ? -4.152 0.485 8.263 1.00 94.31 96 ARG A C 1
ATOM 774 O O . ARG A 1 96 ? -3.950 0.022 7.137 1.00 94.31 96 ARG A O 1
ATOM 781 N N . ARG A 1 97 ? -4.001 1.787 8.547 1.00 95.31 97 ARG A N 1
ATOM 782 C CA . ARG A 1 97 ? -3.529 2.778 7.562 1.00 95.31 97 ARG A CA 1
ATOM 783 C C . ARG A 1 97 ? -2.069 2.565 7.179 1.00 95.31 97 ARG A C 1
ATOM 785 O O . ARG A 1 97 ? -1.751 2.669 5.997 1.00 95.31 97 ARG A O 1
ATOM 792 N N . ALA A 1 98 ? -1.199 2.266 8.143 1.00 91.75 98 ALA A N 1
ATOM 793 C CA . ALA A 1 98 ? 0.213 1.996 7.887 1.00 91.75 98 ALA A CA 1
ATOM 794 C C . ALA A 1 98 ? 0.386 0.793 6.949 1.00 91.75 98 ALA A C 1
ATOM 796 O O . ALA A 1 98 ? 1.071 0.914 5.938 1.00 91.75 98 ALA A O 1
ATOM 797 N N . ARG A 1 99 ? -0.329 -0.311 7.206 1.00 90.25 99 ARG A N 1
ATOM 798 C CA . ARG A 1 99 ? -0.375 -1.491 6.326 1.00 90.25 99 ARG A CA 1
ATOM 799 C C . ARG A 1 99 ? -0.899 -1.149 4.931 1.00 90.25 99 ARG A C 1
ATOM 801 O O . ARG A 1 99 ? -0.310 -1.556 3.938 1.00 90.25 99 ARG A O 1
ATOM 808 N N . GLY A 1 100 ? -1.966 -0.350 4.837 1.00 87.56 100 GLY A N 1
ATOM 809 C CA . GLY A 1 100 ? -2.492 0.107 3.546 1.00 87.56 100 GLY A CA 1
ATOM 810 C C . GLY A 1 100 ? -1.497 0.967 2.756 1.00 87.56 100 GLY A C 1
ATOM 811 O O . GLY A 1 100 ? -1.385 0.820 1.543 1.00 87.56 100 GLY A O 1
ATOM 812 N N . LYS A 1 101 ? -0.747 1.842 3.438 1.00 88.62 101 LYS A N 1
ATOM 813 C CA . LYS A 1 101 ? 0.325 2.633 2.820 1.00 88.62 101 LYS A CA 1
ATOM 814 C C . LYS A 1 101 ? 1.492 1.748 2.387 1.00 88.62 101 LYS A C 1
ATOM 816 O O . LYS A 1 101 ? 1.966 1.922 1.277 1.00 88.62 101 LYS A O 1
ATOM 821 N N . ALA A 1 102 ? 1.918 0.805 3.225 1.00 82.25 102 ALA A N 1
ATOM 822 C CA . ALA A 1 102 ? 2.981 -0.137 2.889 1.00 82.25 102 ALA A CA 1
ATOM 823 C C . ALA A 1 102 ? 2.632 -0.939 1.628 1.00 82.25 102 ALA A C 1
ATOM 825 O O . ALA A 1 102 ? 3.410 -0.922 0.684 1.00 82.25 102 ALA A O 1
ATOM 826 N N . LYS A 1 103 ? 1.420 -1.509 1.554 1.00 84.06 103 LYS A N 1
ATOM 827 C CA . LYS A 1 103 ? 0.958 -2.261 0.377 1.00 84.06 103 LYS A CA 1
ATOM 828 C C . LYS A 1 103 ? 0.942 -1.417 -0.903 1.00 84.06 103 LYS A C 1
ATOM 830 O O . LYS A 1 103 ? 1.347 -1.900 -1.952 1.00 84.06 103 LYS A O 1
ATOM 835 N N . ARG A 1 104 ? 0.493 -0.156 -0.825 1.00 84.62 104 ARG A N 1
ATOM 836 C CA . ARG A 1 104 ? 0.544 0.771 -1.973 1.00 84.62 104 ARG A CA 1
ATOM 837 C C . ARG A 1 104 ? 1.975 1.110 -2.377 1.00 84.62 104 ARG A C 1
ATOM 839 O O . ARG A 1 104 ? 2.303 1.064 -3.550 1.00 84.62 104 ARG A O 1
ATOM 846 N N . ASN A 1 105 ? 2.836 1.407 -1.409 1.00 83.00 105 ASN A N 1
ATOM 847 C CA . ASN A 1 105 ? 4.238 1.693 -1.688 1.00 83.00 105 ASN A CA 1
ATOM 848 C C . ASN A 1 105 ? 4.937 0.489 -2.335 1.00 83.00 105 ASN A C 1
ATOM 850 O O . ASN A 1 105 ? 5.743 0.673 -3.234 1.00 83.00 105 ASN A O 1
ATOM 854 N N . GLU A 1 106 ? 4.627 -0.733 -1.897 1.00 84.31 106 GLU A N 1
ATOM 855 C CA . GLU A 1 106 ? 5.150 -1.962 -2.499 1.00 84.31 106 GLU A CA 1
ATOM 856 C C . GLU A 1 106 ? 4.721 -2.096 -3.964 1.00 84.31 106 GLU A C 1
ATOM 858 O O . GLU A 1 106 ? 5.583 -2.309 -4.817 1.00 84.31 106 GLU A O 1
ATOM 863 N N . SER A 1 107 ? 3.435 -1.884 -4.274 1.00 84.94 107 SER A N 1
ATOM 864 C CA . SER A 1 107 ? 2.960 -1.895 -5.664 1.00 84.94 107 SER A CA 1
ATOM 865 C C . SER A 1 107 ? 3.574 -0.772 -6.503 1.00 84.94 107 SER A C 1
ATOM 867 O O . SER A 1 107 ? 3.971 -1.002 -7.641 1.00 84.94 107 SER A O 1
ATOM 869 N N . ASP A 1 108 ? 3.712 0.432 -5.944 1.00 86.44 108 ASP A N 1
ATOM 870 C CA . ASP A 1 108 ? 4.322 1.566 -6.644 1.00 86.44 108 ASP A CA 1
ATOM 871 C C . ASP A 1 108 ? 5.804 1.288 -6.939 1.00 86.44 108 ASP A C 1
ATOM 873 O O . ASP A 1 108 ? 6.286 1.540 -8.044 1.00 86.44 108 ASP A O 1
ATOM 877 N N . CYS A 1 109 ? 6.531 0.704 -5.981 1.00 88.12 109 CYS A N 1
ATOM 878 C CA . CYS A 1 109 ? 7.912 0.271 -6.172 1.00 88.12 109 CYS A CA 1
ATOM 879 C C . CYS A 1 109 ? 8.038 -0.811 -7.252 1.00 88.12 109 CYS A C 1
ATOM 881 O O . CYS A 1 109 ? 9.013 -0.801 -8.001 1.00 88.12 109 CYS A O 1
ATOM 883 N N . GLU A 1 110 ? 7.081 -1.734 -7.349 1.00 88.19 110 GLU A N 1
ATOM 884 C CA . GLU A 1 110 ? 7.058 -2.758 -8.395 1.00 88.19 110 GLU A CA 1
ATOM 885 C C . GLU A 1 110 ? 6.835 -2.150 -9.787 1.00 88.19 110 GLU A C 1
ATOM 887 O O . GLU A 1 110 ? 7.593 -2.443 -10.713 1.00 88.19 110 GLU A O 1
ATOM 892 N N . VAL A 1 111 ? 5.874 -1.230 -9.921 1.00 89.88 111 VAL A N 1
ATOM 893 C CA . VAL A 1 111 ? 5.622 -0.498 -11.175 1.00 89.88 111 VAL A CA 1
ATOM 894 C C . VAL A 1 111 ? 6.854 0.298 -11.606 1.00 89.88 111 VAL A C 1
ATOM 896 O O . VAL A 1 111 ? 7.272 0.226 -12.765 1.00 89.88 111 VAL A O 1
ATOM 899 N N . LEU A 1 112 ? 7.469 1.035 -10.678 1.00 89.25 112 LEU A N 1
ATOM 900 C CA . LEU A 1 112 ? 8.686 1.797 -10.955 1.00 89.25 112 LEU A CA 1
ATOM 901 C C . LEU A 1 112 ? 9.841 0.879 -11.368 1.00 89.25 112 LEU A C 1
ATOM 903 O O . LEU A 1 112 ? 10.555 1.192 -12.320 1.00 89.25 112 LEU A O 1
ATOM 907 N N . ARG A 1 113 ? 9.993 -0.282 -10.717 1.00 86.06 113 ARG A N 1
ATOM 908 C CA . ARG A 1 113 ? 11.008 -1.279 -11.079 1.00 86.06 113 ARG A CA 1
ATOM 909 C C . ARG A 1 113 ? 10.806 -1.782 -12.508 1.00 86.06 113 ARG A C 1
ATOM 911 O O . ARG A 1 113 ? 11.769 -1.803 -13.273 1.00 86.06 113 ARG A O 1
ATOM 918 N N . GLN A 1 114 ? 9.577 -2.139 -12.884 1.00 88.75 114 GLN A N 1
ATOM 919 C CA . GLN A 1 114 ? 9.274 -2.574 -14.249 1.00 88.75 114 GLN A CA 1
ATOM 920 C C . GLN A 1 114 ? 9.609 -1.475 -15.264 1.00 88.75 114 GLN A C 1
ATOM 922 O O . GLN A 1 114 ? 10.278 -1.735 -16.262 1.00 88.75 114 GLN A O 1
ATOM 927 N N . ARG A 1 115 ? 9.230 -0.222 -14.977 1.00 91.00 115 ARG A N 1
ATOM 928 C CA . ARG A 1 115 ? 9.526 0.910 -15.864 1.00 91.00 115 ARG A CA 1
ATOM 929 C C . ARG A 1 115 ? 11.026 1.130 -16.045 1.00 91.00 115 ARG A C 1
ATOM 931 O O . ARG A 1 115 ? 11.468 1.399 -17.160 1.00 91.00 115 ARG A O 1
ATOM 938 N N . CYS A 1 116 ? 11.813 1.016 -14.979 1.00 88.62 116 CYS A N 1
ATOM 939 C CA . CYS A 1 116 ? 13.266 1.112 -15.082 1.00 88.62 116 CYS A CA 1
ATOM 940 C C . CYS A 1 116 ? 13.861 -0.032 -15.913 1.00 88.62 116 CYS A C 1
ATOM 942 O O . CYS A 1 116 ? 14.783 0.206 -16.687 1.00 88.62 116 CYS A O 1
ATOM 944 N N . GLN A 1 117 ? 13.324 -1.249 -15.803 1.00 86.44 117 GLN A N 1
ATOM 945 C CA . GLN A 1 117 ? 13.768 -2.379 -16.616 1.00 86.44 117 GLN A CA 1
ATOM 946 C C . GLN A 1 117 ? 13.490 -2.162 -18.110 1.00 86.44 117 GLN A C 1
ATOM 948 O O . GLN A 1 117 ? 14.366 -2.423 -18.935 1.00 86.44 117 GLN A O 1
ATOM 953 N N . ASP A 1 118 ? 12.310 -1.644 -18.456 1.00 86.75 118 ASP A N 1
ATOM 954 C CA . ASP A 1 118 ? 11.955 -1.326 -19.843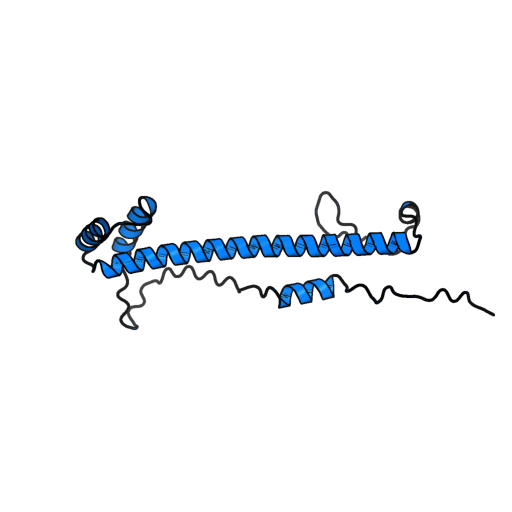 1.00 86.75 118 ASP A CA 1
ATOM 955 C C . ASP A 1 118 ? 12.882 -0.244 -20.417 1.00 86.75 118 ASP A C 1
ATOM 957 O O . ASP A 1 118 ? 13.407 -0.388 -21.522 1.00 86.75 118 ASP A O 1
ATOM 961 N N . LEU A 1 119 ? 13.145 0.809 -19.632 1.00 88.81 119 LEU A N 1
ATOM 962 C CA . LEU A 1 119 ? 14.052 1.892 -20.017 1.00 88.81 119 LEU A CA 1
ATOM 963 C C . LEU A 1 119 ? 15.493 1.412 -20.216 1.00 88.81 119 LEU A C 1
ATOM 965 O O . LEU A 1 119 ? 16.166 1.906 -21.114 1.00 88.81 119 LEU A O 1
ATOM 969 N N . LEU A 1 120 ? 15.974 0.451 -19.421 1.00 86.50 120 LEU A N 1
ATOM 970 C CA . LEU A 1 120 ? 17.302 -0.143 -19.615 1.00 86.50 120 LEU A CA 1
ATOM 971 C C . LEU A 1 120 ? 17.408 -0.859 -20.966 1.00 86.50 120 LEU A C 1
ATOM 973 O O . LEU A 1 120 ? 18.392 -0.689 -21.683 1.00 86.50 120 LEU A O 1
ATOM 977 N N . VAL A 1 121 ? 16.381 -1.629 -21.337 1.00 84.06 121 VAL A N 1
ATOM 978 C CA . VAL A 1 121 ? 16.344 -2.326 -22.631 1.00 84.06 121 VAL A CA 1
ATOM 979 C C . VAL A 1 121 ? 16.316 -1.326 -23.785 1.00 84.06 121 VAL A C 1
ATOM 981 O O . VAL A 1 121 ? 17.086 -1.463 -24.735 1.00 84.06 121 VAL A O 1
ATOM 984 N N . GLU A 1 122 ? 15.466 -0.305 -23.687 1.00 85.50 122 GLU A N 1
ATOM 985 C CA . GLU A 1 122 ? 15.358 0.745 -24.699 1.00 85.50 122 GLU A CA 1
ATOM 986 C C . GLU A 1 122 ? 16.665 1.539 -24.839 1.00 85.50 122 GLU A C 1
ATOM 988 O O . GLU A 1 122 ? 17.146 1.747 -25.951 1.00 85.50 122 GLU A O 1
ATOM 993 N N . ASN A 1 123 ? 17.296 1.918 -23.724 1.00 86.94 123 ASN A N 1
ATOM 994 C CA . ASN A 1 123 ? 18.551 2.666 -23.729 1.00 86.94 123 ASN A CA 1
ATOM 995 C C . ASN A 1 123 ? 19.704 1.866 -24.347 1.00 86.94 123 ASN A C 1
ATOM 997 O O . ASN A 1 123 ? 20.484 2.411 -25.133 1.00 86.94 123 ASN A O 1
ATOM 1001 N N . HIS A 1 124 ? 19.787 0.568 -24.051 1.00 84.00 124 HIS A N 1
ATOM 1002 C CA . HIS A 1 124 ? 20.779 -0.292 -24.682 1.00 84.00 124 HIS A CA 1
ATOM 1003 C C . HIS A 1 124 ? 20.540 -0.432 -26.188 1.00 84.00 124 HIS A C 1
ATOM 1005 O O . HIS A 1 124 ? 21.484 -0.327 -26.967 1.00 84.00 124 HIS A O 1
ATOM 1011 N N . HIS A 1 125 ? 19.286 -0.614 -26.613 1.00 83.38 125 HIS A N 1
ATOM 1012 C CA . HIS A 1 125 ? 18.940 -0.695 -28.031 1.00 83.38 125 HIS A CA 1
ATOM 1013 C C . HIS A 1 125 ? 19.294 0.596 -28.781 1.00 83.38 125 HIS A C 1
ATOM 1015 O O . HIS A 1 125 ? 19.920 0.545 -29.836 1.00 83.38 125 HIS A O 1
ATOM 1021 N N . LEU A 1 126 ? 18.968 1.761 -28.213 1.00 85.19 126 LEU A N 1
ATOM 1022 C CA . LEU A 1 126 ? 19.355 3.052 -28.785 1.00 85.19 126 LEU A CA 1
ATOM 1023 C C . LEU A 1 126 ? 20.878 3.216 -28.855 1.00 85.19 126 LEU A C 1
ATOM 1025 O O . LEU A 1 126 ? 21.393 3.681 -29.867 1.00 85.19 126 LEU A O 1
ATOM 1029 N N . SER A 1 127 ? 21.605 2.801 -27.815 1.00 83.38 127 SER A N 1
ATOM 1030 C CA . SER A 1 127 ? 23.073 2.844 -27.808 1.00 83.38 127 SER A CA 1
ATOM 1031 C C . SER A 1 127 ? 23.668 1.973 -28.913 1.00 83.38 127 SER A C 1
ATOM 1033 O O . SER A 1 127 ? 24.596 2.402 -29.598 1.00 83.38 127 SER A O 1
ATOM 1035 N N . TYR A 1 128 ? 23.094 0.787 -29.130 1.00 79.44 128 TYR A N 1
ATOM 1036 C CA . TYR A 1 128 ? 23.471 -0.096 -30.226 1.00 79.44 128 TYR A CA 1
ATOM 1037 C C . TYR A 1 128 ? 23.224 0.560 -31.590 1.00 79.44 128 TYR A C 1
ATOM 1039 O O . TYR A 1 128 ? 24.154 0.648 -32.389 1.00 79.44 128 TYR A O 1
ATOM 1047 N N . LEU A 1 129 ? 22.021 1.095 -31.837 1.00 82.06 129 LEU A N 1
ATOM 1048 C CA . LEU A 1 129 ? 21.694 1.773 -33.099 1.00 82.06 129 LEU A CA 1
ATOM 1049 C C . LEU A 1 129 ? 22.652 2.938 -33.385 1.00 82.06 129 LEU A C 1
ATOM 1051 O O . LEU A 1 129 ? 23.246 3.000 -34.461 1.00 82.06 129 LEU A O 1
ATOM 1055 N N . ILE A 1 130 ? 22.884 3.805 -32.394 1.00 84.19 130 ILE A N 1
ATOM 1056 C CA . ILE A 1 130 ? 23.826 4.928 -32.507 1.00 84.19 130 ILE A CA 1
ATOM 1057 C C . ILE A 1 130 ? 25.231 4.427 -32.847 1.00 84.19 130 ILE A C 1
ATOM 1059 O O . ILE A 1 130 ? 25.919 5.031 -33.670 1.00 84.19 130 ILE A O 1
ATOM 1063 N N . GLN A 1 131 ? 25.683 3.337 -32.225 1.00 77.75 131 GLN A N 1
ATOM 1064 C CA . GLN A 1 131 ? 26.996 2.781 -32.525 1.00 77.75 131 GLN A CA 1
ATOM 1065 C C . GLN A 1 131 ? 27.063 2.201 -33.943 1.00 77.75 131 GLN A C 1
ATOM 1067 O O . GLN A 1 131 ? 28.047 2.445 -34.638 1.00 77.75 131 GLN A O 1
ATOM 1072 N N . THR A 1 132 ? 26.024 1.504 -34.410 1.00 71.88 132 THR A N 1
ATOM 1073 C CA . THR A 1 132 ? 25.984 0.968 -35.781 1.00 71.88 132 THR A CA 1
ATOM 1074 C C . THR A 1 132 ? 26.002 2.067 -36.842 1.00 71.88 132 THR A C 1
ATOM 1076 O O . THR A 1 132 ? 26.777 1.974 -37.795 1.00 71.88 132 THR A O 1
ATOM 1079 N N . GLU A 1 133 ? 25.244 3.149 -36.640 1.00 73.38 133 GLU A N 1
ATOM 1080 C CA . GLU A 1 133 ? 25.249 4.308 -37.538 1.00 73.38 133 GLU A CA 1
ATOM 1081 C C . GLU A 1 133 ? 26.615 5.008 -37.554 1.00 73.38 133 GLU A C 1
ATOM 1083 O O . GLU A 1 133 ? 27.128 5.338 -38.623 1.00 73.38 133 GLU A O 1
ATOM 1088 N N . ARG A 1 134 ? 27.253 5.184 -36.385 1.00 74.38 134 ARG A N 1
ATOM 1089 C CA . ARG A 1 134 ? 28.600 5.782 -36.270 1.00 74.38 134 ARG A CA 1
ATOM 1090 C C . ARG A 1 134 ? 29.677 4.993 -37.009 1.00 74.38 134 ARG A C 1
ATOM 1092 O O . ARG A 1 134 ? 30.617 5.594 -37.517 1.00 74.38 134 ARG A O 1
ATOM 1099 N N . MET A 1 135 ? 29.542 3.671 -37.055 1.00 71.06 135 MET A N 1
ATOM 1100 C CA . MET A 1 135 ? 30.469 2.778 -37.756 1.00 71.06 135 MET A CA 1
ATOM 1101 C C . MET A 1 135 ? 30.158 2.667 -39.260 1.00 71.06 135 MET A C 1
ATOM 1103 O O . MET A 1 135 ? 30.853 1.947 -39.971 1.00 71.06 135 MET A O 1
ATOM 1107 N N . GLY A 1 136 ? 29.138 3.378 -39.758 1.00 62.22 136 GLY A N 1
ATOM 1108 C CA . GLY A 1 136 ? 28.782 3.406 -41.176 1.00 62.22 136 GLY A CA 1
ATOM 1109 C C . GLY A 1 136 ? 28.046 2.159 -41.672 1.00 62.22 136 GLY A C 1
ATOM 1110 O O . GLY A 1 136 ? 27.997 1.935 -42.881 1.00 62.22 136 GLY A O 1
ATOM 1111 N N . TYR A 1 137 ? 27.469 1.346 -40.777 1.00 57.31 137 TYR A N 1
ATOM 1112 C CA . TYR A 1 137 ? 26.634 0.214 -41.182 1.00 57.31 137 TYR A CA 1
ATOM 1113 C C . TYR A 1 137 ? 25.300 0.720 -41.753 1.00 57.31 137 TYR A C 1
ATOM 1115 O O . TYR A 1 137 ? 24.477 1.291 -41.038 1.00 57.31 137 TYR A O 1
ATOM 1123 N N . ASP A 1 138 ? 25.067 0.496 -43.049 1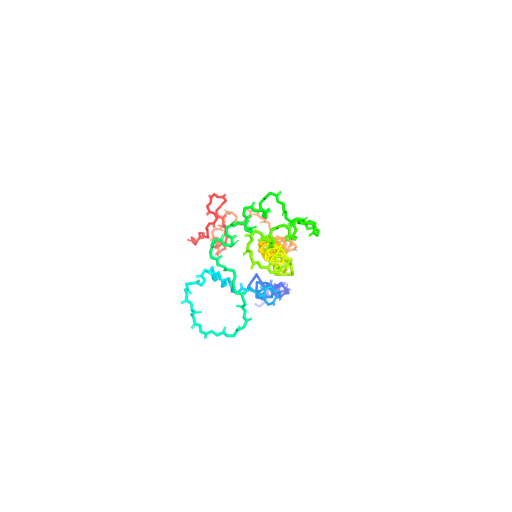.00 50.41 138 ASP A N 1
ATOM 1124 C CA . ASP A 1 138 ? 23.784 0.791 -43.693 1.00 50.41 138 ASP A CA 1
ATOM 1125 C C . ASP A 1 138 ? 22.746 -0.272 -43.292 1.00 50.41 138 ASP A C 1
ATOM 1127 O O . ASP A 1 138 ? 22.854 -1.449 -43.647 1.00 50.41 138 ASP A O 1
ATOM 1131 N N . SER A 1 139 ? 21.706 0.146 -42.564 1.00 50.78 139 SER A N 1
ATOM 1132 C CA . SER A 1 139 ? 20.624 -0.726 -42.073 1.00 50.78 139 SER A CA 1
ATOM 1133 C C . SER A 1 139 ? 19.905 -1.502 -43.189 1.00 50.78 139 SER A C 1
ATOM 1135 O O . SER A 1 139 ? 19.275 -2.526 -42.928 1.00 50.78 139 SER A O 1
ATOM 1137 N N . ARG A 1 140 ? 20.017 -1.057 -44.449 1.00 50.25 140 ARG A N 1
ATOM 1138 C CA . ARG A 1 140 ? 19.444 -1.744 -45.618 1.00 50.25 140 ARG A CA 1
ATOM 1139 C C . ARG A 1 140 ? 20.162 -3.047 -45.992 1.00 50.25 140 ARG A C 1
ATOM 1141 O O . ARG A 1 140 ? 19.550 -3.884 -46.650 1.00 50.25 140 ARG A O 1
ATOM 1148 N N . GLN A 1 141 ? 21.412 -3.255 -45.569 1.00 43.41 141 GLN A N 1
ATOM 1149 C CA . GLN A 1 141 ? 22.195 -4.446 -45.937 1.00 43.41 141 GLN A CA 1
ATOM 1150 C C . GLN A 1 141 ? 21.955 -5.655 -45.013 1.00 43.41 141 GLN A C 1
ATOM 1152 O O . GLN A 1 141 ? 22.106 -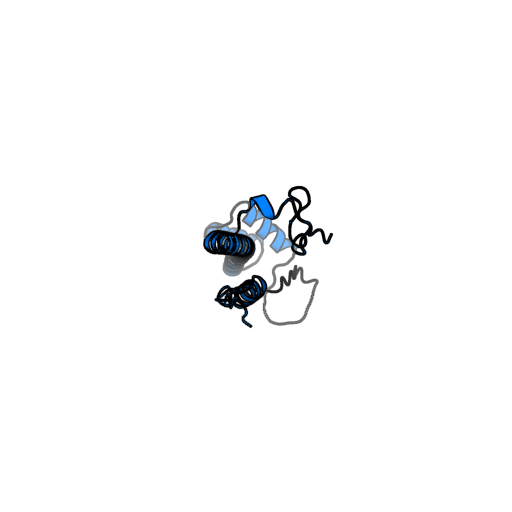6.793 -45.446 1.00 43.41 141 GLN A O 1
ATOM 1157 N N . LEU A 1 142 ? 21.475 -5.442 -43.783 1.00 49.34 142 LEU A N 1
ATOM 1158 C CA . LEU A 1 142 ? 21.182 -6.514 -42.813 1.00 49.34 142 LEU A CA 1
ATOM 1159 C C . LEU A 1 142 ? 19.944 -7.361 -43.162 1.00 49.34 142 LEU A C 1
ATOM 1161 O O . LEU A 1 142 ? 19.745 -8.424 -42.583 1.00 49.34 142 LEU A O 1
ATOM 1165 N N . SER A 1 143 ? 19.099 -6.897 -44.088 1.00 49.06 143 SER A N 1
ATOM 1166 C CA . SER A 1 143 ? 17.875 -7.609 -44.491 1.00 49.06 143 SER A CA 1
ATOM 1167 C C . SER A 1 143 ? 18.074 -8.579 -45.665 1.00 49.06 143 SER A C 1
ATOM 1169 O O . SER A 1 143 ? 17.196 -9.405 -45.898 1.00 49.06 143 SER A O 1
ATOM 1171 N N . ASN A 1 144 ? 19.190 -8.493 -46.404 1.00 44.38 144 ASN A N 1
ATOM 1172 C CA . ASN A 1 144 ? 19.362 -9.206 -47.681 1.00 44.38 144 ASN A CA 1
ATOM 1173 C C . ASN A 1 144 ? 20.391 -10.344 -47.671 1.00 44.38 144 ASN A C 1
ATOM 1175 O O . ASN A 1 144 ? 20.349 -11.191 -48.558 1.00 44.38 144 ASN A O 1
ATOM 1179 N N . GLU A 1 145 ? 21.276 -10.414 -46.685 1.00 38.16 145 GLU A N 1
ATOM 1180 C CA . GLU A 1 145 ? 22.275 -11.478 -46.581 1.00 38.16 145 GLU A CA 1
ATOM 1181 C C . GLU A 1 145 ? 22.047 -12.154 -45.229 1.00 38.16 145 GLU A C 1
ATOM 1183 O O . GLU A 1 145 ? 22.141 -11.496 -44.194 1.00 38.16 145 GLU A O 1
ATOM 1188 N N . GLY A 1 146 ? 21.671 -13.437 -45.228 1.00 46.50 146 GLY A N 1
ATOM 1189 C CA . GLY A 1 146 ? 21.386 -14.235 -44.029 1.00 46.50 146 GLY A CA 1
ATOM 1190 C C . GLY A 1 146 ? 22.608 -14.413 -43.123 1.00 46.50 146 GLY A C 1
ATOM 1191 O O . GLY A 1 146 ? 23.175 -15.498 -43.042 1.00 46.50 146 GLY A O 1
ATOM 1192 N N . GLY A 1 147 ? 23.023 -13.334 -42.464 1.00 41.41 147 GLY A N 1
ATOM 1193 C CA . GLY A 1 147 ? 24.120 -13.285 -41.511 1.00 41.41 147 GLY A CA 1
ATOM 1194 C C . GLY A 1 147 ? 23.693 -13.722 -40.105 1.00 41.41 147 GLY A C 1
ATOM 1195 O O . GLY A 1 147 ? 22.502 -13.742 -39.784 1.00 41.41 147 GLY A O 1
ATOM 1196 N N . PRO A 1 148 ? 24.660 -14.034 -39.225 1.00 44.88 148 PRO A N 1
ATOM 1197 C CA . PRO A 1 148 ? 24.448 -14.779 -37.978 1.00 44.88 148 PRO A CA 1
ATOM 1198 C C . PRO A 1 148 ? 23.704 -14.007 -36.866 1.00 44.88 148 PRO A C 1
ATOM 1200 O O . PRO A 1 148 ? 23.670 -14.450 -35.723 1.00 44.88 148 PRO A O 1
ATOM 1203 N N . LEU A 1 149 ? 23.100 -12.854 -37.172 1.00 44.69 149 LEU A N 1
ATOM 1204 C CA . LEU A 1 149 ? 22.493 -11.932 -36.205 1.00 44.69 149 LEU A CA 1
ATOM 1205 C C . LEU A 1 149 ? 20.960 -11.895 -36.239 1.00 44.69 149 LEU A C 1
ATOM 1207 O O . LEU A 1 149 ? 20.348 -10.999 -35.658 1.00 44.69 149 LEU A O 1
ATOM 1211 N N . LEU A 1 150 ? 20.307 -12.900 -36.824 1.00 46.56 150 LEU A N 1
ATOM 1212 C CA . LEU A 1 150 ? 18.849 -13.047 -36.723 1.00 46.56 150 LEU A CA 1
ATOM 1213 C C . LEU A 1 150 ? 18.358 -13.480 -35.326 1.00 46.56 150 LEU A C 1
ATOM 1215 O O . LEU A 1 150 ? 17.162 -13.686 -35.131 1.00 46.56 150 LEU A O 1
ATOM 1219 N N . GLN A 1 151 ? 19.239 -13.567 -34.324 1.00 47.81 151 GLN A N 1
ATOM 1220 C CA . GLN A 1 151 ? 18.910 -14.200 -33.048 1.00 47.81 151 GLN A CA 1
ATOM 1221 C C . GLN A 1 151 ? 18.263 -13.294 -31.983 1.00 47.81 151 GLN A C 1
ATOM 1223 O O . GLN A 1 151 ? 17.967 -13.774 -30.892 1.00 47.81 151 GLN A O 1
ATOM 1228 N N . MET A 1 152 ? 17.977 -12.010 -32.235 1.00 46.22 152 MET A N 1
ATOM 1229 C CA . MET A 1 152 ? 17.296 -11.180 -31.214 1.00 46.22 152 MET A CA 1
ATOM 1230 C C . MET A 1 152 ? 16.162 -10.283 -31.720 1.00 46.22 152 MET A C 1
ATOM 1232 O O . MET A 1 152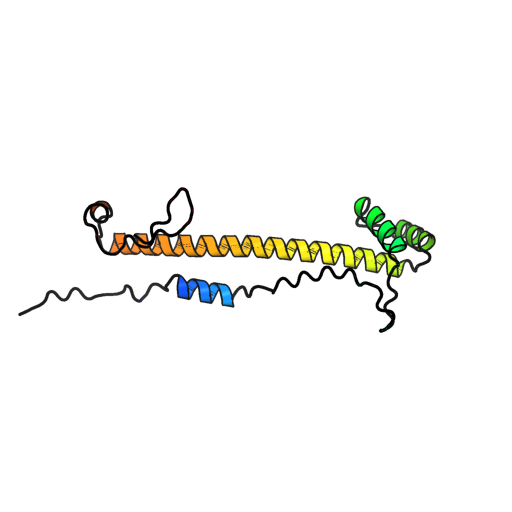 ? 15.717 -9.387 -31.000 1.00 46.22 152 MET A O 1
ATOM 1236 N N . ALA A 1 153 ? 15.603 -10.555 -32.900 1.00 48.31 153 ALA A N 1
ATOM 1237 C CA . ALA A 1 153 ? 14.368 -9.897 -33.313 1.00 48.31 153 ALA A CA 1
ATOM 1238 C C . ALA A 1 153 ? 13.171 -10.459 -32.518 1.00 48.31 153 ALA A C 1
ATOM 1240 O O . ALA A 1 153 ? 12.631 -11.529 -32.813 1.00 48.31 153 ALA A O 1
ATOM 1241 N N . LEU A 1 154 ? 12.740 -9.737 -31.479 1.00 45.75 154 LEU A N 1
ATOM 1242 C CA . LEU A 1 154 ? 11.467 -10.002 -30.810 1.00 45.75 154 LEU A CA 1
ATOM 1243 C C . LEU A 1 154 ? 10.325 -9.775 -31.808 1.00 45.75 154 LEU A C 1
ATOM 1245 O O . LEU A 1 154 ? 10.154 -8.688 -32.352 1.00 45.75 154 LEU A O 1
ATOM 1249 N N . CYS A 1 155 ? 9.520 -10.814 -32.039 1.00 39.97 155 CYS A N 1
ATOM 1250 C CA . CYS A 1 155 ? 8.338 -10.717 -32.886 1.00 39.97 155 CYS A CA 1
ATOM 1251 C C . CYS A 1 155 ? 7.343 -9.710 -32.287 1.00 39.97 155 CYS A C 1
ATOM 1253 O O . CYS A 1 155 ? 6.817 -9.933 -31.188 1.00 39.97 155 CYS A O 1
ATOM 1255 N N . ASN A 1 156 ? 7.028 -8.658 -33.052 1.00 50.19 156 ASN A N 1
ATOM 1256 C CA . ASN A 1 156 ? 6.121 -7.570 -32.664 1.00 50.19 156 ASN A CA 1
ATOM 1257 C C . ASN A 1 156 ? 4.683 -8.008 -32.344 1.00 50.19 156 ASN A C 1
ATOM 1259 O O . ASN A 1 156 ? 3.904 -7.191 -31.866 1.00 50.19 156 ASN A O 1
ATOM 1263 N N . ASN A 1 157 ? 4.333 -9.283 -32.545 1.00 42.53 157 ASN A N 1
ATOM 1264 C CA . ASN A 1 157 ? 3.007 -9.804 -32.218 1.00 42.53 157 ASN A CA 1
ATOM 1265 C C . ASN A 1 157 ? 2.971 -10.767 -31.016 1.00 42.53 157 ASN A C 1
ATOM 1267 O O . ASN A 1 157 ? 1.889 -11.063 -30.520 1.00 42.53 157 ASN A O 1
ATOM 1271 N N . CYS A 1 158 ? 4.110 -11.281 -30.524 1.00 45.03 158 CYS A N 1
ATOM 1272 C CA . CYS A 1 158 ? 4.096 -12.323 -29.477 1.00 45.03 158 CYS A CA 1
ATOM 1273 C C . CYS A 1 158 ? 5.113 -12.141 -28.339 1.00 45.03 158 CYS A C 1
ATOM 1275 O O . CYS A 1 158 ? 5.109 -12.955 -27.418 1.00 45.03 158 CYS A O 1
ATOM 1277 N N . LYS A 1 159 ? 5.985 -11.120 -28.376 1.00 50.34 159 LYS A N 1
ATOM 1278 C CA . LYS A 1 159 ? 7.003 -10.842 -27.333 1.00 50.34 159 LYS A CA 1
ATOM 1279 C C . LYS A 1 159 ? 7.815 -12.073 -26.864 1.00 50.34 159 LYS A C 1
ATOM 1281 O O . LYS A 1 159 ? 8.276 -12.112 -25.728 1.00 50.34 159 LYS A O 1
ATOM 1286 N N . LYS A 1 160 ? 8.016 -13.083 -27.718 1.00 43.38 160 LYS A N 1
ATOM 1287 C CA . LYS A 1 160 ? 8.935 -14.206 -27.462 1.00 43.38 160 LYS A CA 1
ATOM 1288 C C . LYS A 1 160 ? 10.102 -14.156 -28.441 1.00 43.38 160 LYS A C 1
ATOM 1290 O O . LYS A 1 160 ? 9.907 -13.839 -29.615 1.00 43.38 160 LYS A O 1
ATOM 1295 N N . LEU A 1 161 ? 11.293 -14.470 -27.927 1.00 42.62 161 LEU A N 1
ATOM 1296 C CA . LEU A 1 161 ? 12.530 -14.622 -28.694 1.00 42.62 161 LEU A CA 1
ATOM 1297 C C . LEU A 1 161 ? 12.362 -15.797 -29.662 1.00 42.62 161 LEU A C 1
ATOM 1299 O O . LEU A 1 161 ? 12.132 -16.925 -29.223 1.00 42.62 161 LEU A O 1
ATOM 1303 N N . ARG A 1 162 ? 12.435 -15.537 -30.969 1.00 39.22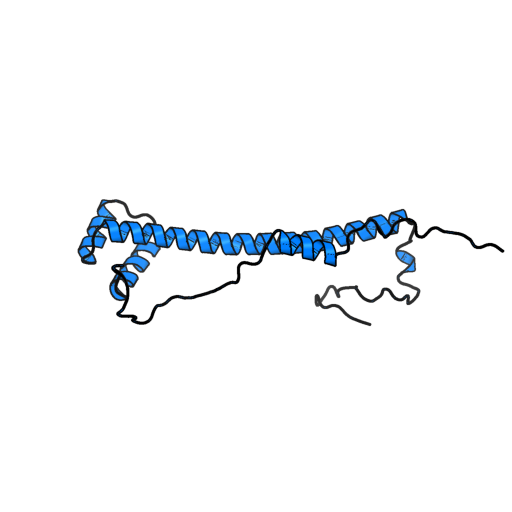 162 ARG A N 1
ATOM 1304 C CA . ARG A 1 162 ? 12.632 -16.606 -31.951 1.00 39.22 162 ARG A CA 1
ATOM 1305 C C . ARG A 1 162 ? 14.133 -16.830 -32.082 1.00 39.22 162 ARG A C 1
ATOM 1307 O O . ARG A 1 162 ? 14.838 -15.924 -32.504 1.00 39.22 162 ARG A O 1
ATOM 1314 N N . ASN A 1 163 ? 14.592 -18.029 -31.738 1.00 41.09 163 ASN A N 1
ATOM 1315 C CA . ASN A 1 163 ? 15.817 -18.561 -32.319 1.00 41.09 163 ASN A CA 1
ATOM 1316 C C . ASN A 1 163 ? 15.411 -19.163 -33.668 1.00 41.09 163 ASN A C 1
ATOM 1318 O O . ASN A 1 163 ? 14.661 -20.144 -33.695 1.00 41.09 163 ASN A O 1
ATOM 1322 N N . CYS A 1 164 ? 15.835 -18.537 -34.759 1.00 36.47 164 CYS A N 1
ATOM 1323 C CA . CYS A 1 164 ? 15.913 -19.170 -36.069 1.00 36.47 164 CYS A CA 1
ATOM 1324 C C . CYS A 1 164 ? 17.384 -19.235 -36.450 1.00 36.47 164 CYS A C 1
ATOM 1326 O O . CYS A 1 164 ? 18.068 -18.211 -36.229 1.00 36.47 164 CYS A O 1
#

Sequence (164 aa):
MGSCDCEESSLSSILTLQDQREMFRSVFPGRSSDNSQEYDEDDEGSSQKLRFTKAQLRVLEDTFERLQRPNAHQKSTLAMELGVQPRQVEVWFQNRRARGKAKRNESDCEVLRQRCQDLLVENHHLSYLIQTERMGYDSRQLSNEGGPLLQMALCNNCKKLRNC

Radius of gyration: 29.39 Å; chains: 1; bounding box: 71×31×74 Å

Foldseek 3Di:
DDDDPPDPPDPPPDDDLVNVVVVLCVVDPDDPPPVPPPPDDDDPDDDDPPDQDPVLVVVLVVVCVVPLDDDQVRLCVSCVVRVHDSVVSVVVSVVVVVVVVVVVVSVVSVVVSVVVSVVSVVVSVVVVVVVCVVVVPDPVVPVPDPDPPQQAPQDPPPRDTDDD

InterPro domains:
  IPR000047 Helix-turn-helix motif [PR00031] (74-83)
  IPR000047 Helix-turn-helix motif [PR00031] (83-99)
  IPR001356 Homeodomain [PF00046] (49-101)
  IPR001356 Homeodomain [PS50071] (43-103)
  IPR001356 Homeodomain [SM00389] (45-107)
  IPR001356 Homeodomain [cd00086] (51-99)
  IPR009057 Homedomain-like superfamily [SSF46689] (45-102)
  IPR017970 Homeobox, conserved site [PS00027] (78-101)
  IPR050762 HD-ZIP Homeobox Leucine Zipper Class II [PTHR45714] (20-161)

Organism: Physcomitrium patens (NCBI:txid3218)